Protein AF-A0A924U0D2-F1 (afdb_monomer)

Mean predicted aligned error: 8.17 Å

Structure (mmCIF, N/CA/C/O backbone):
data_AF-A0A924U0D2-F1
#
_entry.id   AF-A0A924U0D2-F1
#
loop_
_atom_site.group_PDB
_atom_site.id
_atom_site.type_symbol
_atom_site.label_atom_id
_atom_site.label_alt_id
_atom_site.label_comp_id
_atom_site.label_asym_id
_atom_site.label_entity_id
_atom_site.label_seq_id
_atom_site.pdbx_PDB_ins_code
_atom_site.Cartn_x
_atom_site.Cartn_y
_atom_site.Cartn_z
_atom_site.occupancy
_atom_site.B_iso_or_equiv
_atom_site.auth_seq_id
_atom_site.auth_comp_id
_atom_site.auth_asym_id
_atom_site.auth_atom_id
_atom_site.pdbx_PDB_model_num
ATOM 1 N N . ASP A 1 1 ? 12.250 5.382 -26.911 1.00 54.69 1 ASP A N 1
ATOM 2 C CA . ASP A 1 1 ? 11.594 4.077 -26.710 1.00 54.69 1 ASP A CA 1
ATOM 3 C C . ASP A 1 1 ? 10.092 4.301 -26.567 1.00 54.69 1 ASP A C 1
ATOM 5 O O . ASP A 1 1 ? 9.682 5.072 -25.711 1.00 54.69 1 ASP A O 1
ATOM 9 N N . VAL A 1 2 ? 9.296 3.707 -27.457 1.00 56.19 2 VAL A N 1
ATOM 10 C CA . VAL A 1 2 ? 7.827 3.854 -27.516 1.00 56.19 2 VAL A CA 1
ATOM 11 C C . VAL A 1 2 ? 7.120 2.690 -26.803 1.00 56.19 2 VAL A C 1
ATOM 13 O O . VAL A 1 2 ? 5.975 2.821 -26.365 1.00 56.19 2 VAL A O 1
ATOM 16 N N . PHE A 1 3 ? 7.804 1.555 -26.620 1.00 57.44 3 PHE A N 1
ATOM 17 C CA . PHE A 1 3 ? 7.198 0.339 -26.078 1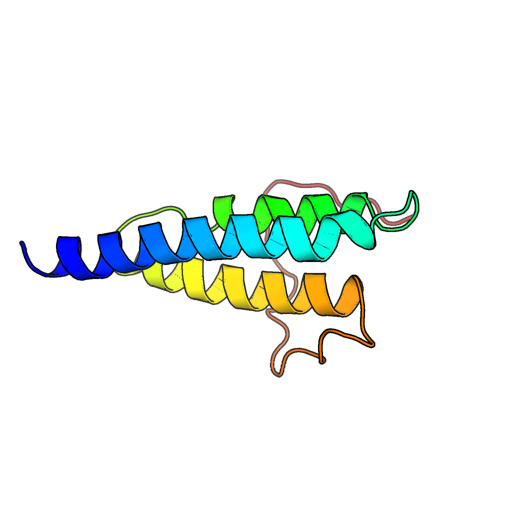.00 57.44 3 PHE A CA 1
ATOM 18 C C . PHE A 1 3 ? 7.172 0.331 -24.545 1.00 57.44 3 PHE A C 1
ATOM 20 O O . PHE A 1 3 ? 6.156 -0.072 -23.967 1.00 57.44 3 PHE A O 1
ATOM 27 N N . GLY A 1 4 ? 8.208 0.866 -23.885 1.00 61.34 4 GLY A N 1
ATOM 28 C CA . GLY A 1 4 ? 8.237 1.036 -22.426 1.00 61.34 4 GLY A CA 1
ATOM 29 C C . GLY A 1 4 ? 7.061 1.863 -21.894 1.00 61.34 4 GLY A C 1
ATOM 30 O O . GLY A 1 4 ? 6.427 1.483 -20.909 1.00 61.34 4 GLY A O 1
ATOM 31 N N . HIS A 1 5 ? 6.659 2.905 -22.631 1.00 70.19 5 HIS A N 1
ATOM 32 C CA . HIS A 1 5 ? 5.516 3.746 -22.270 1.00 70.19 5 HIS A CA 1
ATOM 33 C C . HIS A 1 5 ? 4.199 2.951 -22.223 1.00 70.19 5 HIS A C 1
ATOM 35 O O . HIS A 1 5 ? 3.356 3.197 -21.369 1.00 70.19 5 HIS A O 1
ATOM 41 N N . THR A 1 6 ? 3.998 1.956 -23.091 1.00 80.94 6 THR A N 1
ATOM 42 C CA . THR A 1 6 ? 2.729 1.205 -23.117 1.00 80.94 6 THR A CA 1
ATOM 43 C C . THR A 1 6 ? 2.616 0.228 -21.945 1.00 80.94 6 THR A C 1
ATOM 45 O O . THR A 1 6 ? 1.549 0.111 -21.339 1.00 80.94 6 THR A O 1
ATOM 48 N N . ALA A 1 7 ? 3.702 -0.467 -21.599 1.00 85.69 7 ALA A N 1
ATOM 49 C CA . ALA A 1 7 ? 3.719 -1.372 -20.452 1.00 85.69 7 ALA A CA 1
ATOM 50 C C . ALA A 1 7 ? 3.600 -0.607 -19.125 1.00 85.69 7 ALA A C 1
ATOM 52 O O . ALA A 1 7 ? 2.775 -0.971 -18.285 1.00 85.69 7 ALA A O 1
ATOM 53 N N . GLU A 1 8 ? 4.349 0.487 -18.976 1.00 84.69 8 GLU A N 1
ATOM 54 C CA . GLU A 1 8 ? 4.323 1.333 -17.781 1.00 84.69 8 GLU A CA 1
ATOM 55 C C . GLU A 1 8 ? 2.941 1.971 -17.582 1.00 84.69 8 GLU A C 1
ATOM 57 O O . GLU A 1 8 ? 2.367 1.856 -16.503 1.00 84.69 8 GLU A O 1
ATOM 62 N N . ARG A 1 9 ? 2.310 2.500 -18.640 1.00 87.81 9 ARG A N 1
ATOM 63 C CA . ARG A 1 9 ? 0.943 3.048 -18.553 1.00 87.81 9 ARG A CA 1
ATOM 64 C C . ARG A 1 9 ? -0.114 2.005 -18.202 1.00 87.81 9 ARG A C 1
ATOM 66 O O . ARG A 1 9 ? -1.053 2.320 -17.475 1.00 87.81 9 ARG A O 1
ATOM 73 N N . ARG A 1 10 ? -0.008 0.774 -18.719 1.00 89.88 10 ARG A N 1
ATOM 74 C CA . ARG A 1 10 ? -0.922 -0.315 -18.324 1.00 89.88 10 ARG A CA 1
ATOM 75 C C . ARG A 1 10 ? -0.768 -0.646 -16.844 1.00 89.88 10 ARG A C 1
ATOM 77 O O . ARG A 1 10 ? -1.776 -0.785 -16.160 1.00 89.88 10 ARG A O 1
ATOM 84 N N . MET A 1 11 ? 0.473 -0.728 -16.365 1.00 90.38 11 MET A N 1
ATOM 85 C CA . MET A 1 11 ? 0.762 -0.929 -14.948 1.00 90.38 11 MET A CA 1
ATOM 86 C C . MET A 1 11 ? 0.174 0.203 -14.103 1.00 90.38 11 MET A C 1
ATOM 88 O O . MET A 1 11 ? -0.516 -0.081 -13.135 1.00 90.38 11 MET A O 1
ATOM 92 N N . GLU A 1 12 ? 0.374 1.467 -14.478 1.00 89.50 12 GLU A N 1
ATOM 93 C CA . GLU A 1 12 ? -0.159 2.608 -13.724 1.00 89.50 12 GLU A CA 1
ATOM 94 C C . GLU A 1 12 ? -1.684 2.586 -13.608 1.00 89.50 12 GLU A C 1
ATOM 96 O O . GLU A 1 12 ? -2.207 2.752 -12.510 1.00 89.50 12 GLU A O 1
ATOM 101 N N . ARG A 1 13 ? -2.404 2.297 -14.699 1.00 91.12 13 ARG A N 1
ATOM 102 C CA . ARG A 1 13 ? -3.871 2.165 -14.640 1.00 91.12 13 ARG A CA 1
ATOM 103 C C . ARG A 1 13 ? -4.310 1.006 -13.749 1.00 91.12 13 ARG A C 1
ATOM 105 O O . ARG A 1 13 ? -5.271 1.143 -13.000 1.00 91.12 13 ARG A O 1
ATOM 112 N N . ALA A 1 14 ? -3.604 -0.124 -13.817 1.00 91.44 14 ALA A N 1
ATOM 113 C CA . ALA A 1 14 ? -3.888 -1.263 -12.951 1.00 91.44 14 ALA A CA 1
ATOM 114 C C . ALA A 1 14 ? -3.650 -0.922 -11.470 1.00 91.44 14 ALA A C 1
ATOM 116 O O . ALA A 1 14 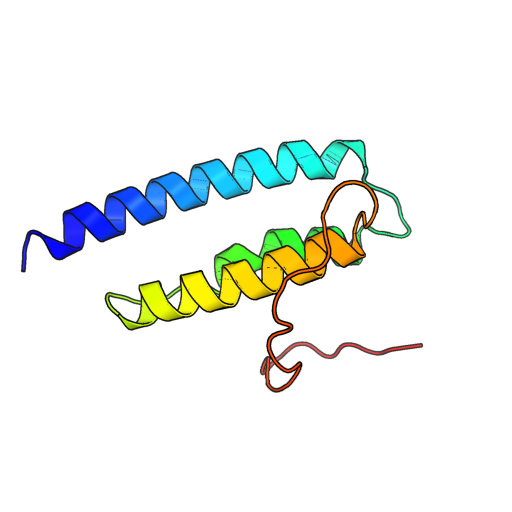? -4.437 -1.335 -10.625 1.00 91.44 14 ALA A O 1
ATOM 117 N N . LEU A 1 15 ? -2.609 -0.142 -11.159 1.00 91.19 15 LEU A N 1
ATOM 118 C CA . LEU A 1 15 ? -2.321 0.315 -9.797 1.00 91.19 15 LEU A CA 1
ATOM 119 C C . LEU A 1 15 ? -3.424 1.229 -9.247 1.00 91.19 15 LEU A C 1
ATOM 121 O O . LEU A 1 15 ? -3.769 1.104 -8.077 1.00 91.19 15 LEU A O 1
ATOM 125 N N . THR A 1 16 ? -4.012 2.099 -10.075 1.00 91.50 16 THR A N 1
ATOM 126 C CA . THR A 1 16 ? -5.165 2.919 -9.667 1.00 91.50 16 THR A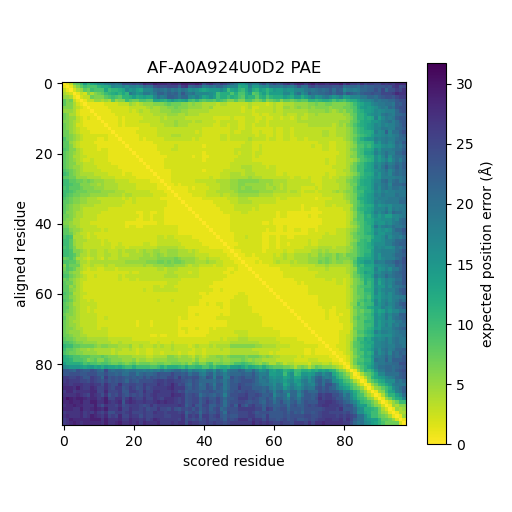 CA 1
ATOM 127 C C . THR A 1 16 ? -6.361 2.051 -9.278 1.00 91.50 16 THR A C 1
ATOM 129 O O . THR A 1 16 ? -6.867 2.188 -8.169 1.00 91.50 16 THR A O 1
ATOM 132 N N . GLY A 1 17 ? -6.765 1.106 -10.134 1.00 94.50 17 GLY A N 1
ATOM 133 C CA . GLY A 1 17 ? -7.896 0.224 -9.822 1.00 94.50 17 GLY A CA 1
ATOM 134 C C . GLY A 1 17 ? -7.637 -0.680 -8.610 1.00 94.50 17 GLY A C 1
ATOM 135 O O . GLY A 1 17 ? -8.537 -0.926 -7.815 1.00 94.50 17 GLY A O 1
ATOM 136 N N . GLN A 1 18 ? -6.393 -1.135 -8.422 1.00 93.69 18 GLN A N 1
ATOM 137 C CA . GLN A 1 18 ? -5.992 -1.892 -7.229 1.00 93.69 18 GLN A CA 1
ATOM 138 C C . GLN A 1 18 ? -6.113 -1.059 -5.950 1.00 93.69 18 GLN A C 1
ATOM 140 O O . GLN A 1 18 ? -6.532 -1.587 -4.925 1.00 93.69 18 GLN A O 1
ATOM 145 N N . TYR A 1 19 ? -5.769 0.230 -6.006 1.00 94.25 19 TYR A N 1
ATOM 146 C CA . TYR A 1 19 ? -5.909 1.133 -4.867 1.00 94.25 19 TYR A CA 1
ATOM 147 C C . TYR A 1 19 ? -7.374 1.349 -4.480 1.00 94.25 19 TYR A C 1
ATOM 149 O O . TYR A 1 19 ? -7.710 1.238 -3.305 1.00 94.25 19 TYR A O 1
ATOM 157 N N . GLU A 1 20 ? -8.245 1.614 -5.452 1.00 95.75 20 GLU A N 1
ATOM 158 C CA . GLU A 1 20 ? -9.681 1.799 -5.203 1.00 95.75 20 GLU A CA 1
ATOM 159 C C . GLU A 1 20 ? -10.298 0.536 -4.592 1.00 95.75 20 GLU A C 1
ATOM 161 O O . GLU A 1 20 ? -10.873 0.597 -3.507 1.00 95.75 20 GLU A O 1
ATOM 166 N N . ALA A 1 21 ? -10.049 -0.627 -5.203 1.00 95.62 21 ALA A N 1
ATOM 167 C CA . ALA A 1 21 ? -10.503 -1.909 -4.669 1.00 95.62 21 ALA A CA 1
ATOM 168 C C . ALA A 1 21 ? -9.966 -2.167 -3.252 1.00 95.62 21 ALA A C 1
ATOM 170 O O . ALA A 1 21 ? -10.685 -2.660 -2.385 1.00 95.62 21 ALA A O 1
ATOM 171 N N . ARG A 1 22 ? -8.710 -1.795 -2.978 1.00 95.62 22 ARG A N 1
ATOM 172 C CA . ARG A 1 22 ? -8.130 -1.920 -1.639 1.00 95.62 22 ARG A CA 1
ATOM 173 C C . ARG A 1 22 ? -8.874 -1.062 -0.619 1.00 95.62 22 ARG A C 1
ATOM 175 O O . ARG A 1 22 ? -9.103 -1.532 0.492 1.00 95.62 22 ARG A O 1
ATOM 182 N N . LEU A 1 23 ? -9.237 0.173 -0.958 1.00 95.38 23 LEU A N 1
ATOM 183 C CA . LEU A 1 23 ? -10.014 1.022 -0.056 1.00 95.38 23 LEU A CA 1
ATOM 184 C C . LEU A 1 23 ? -11.394 0.422 0.219 1.00 95.38 23 LEU A C 1
ATOM 186 O O . LEU A 1 23 ? -11.771 0.317 1.385 1.00 9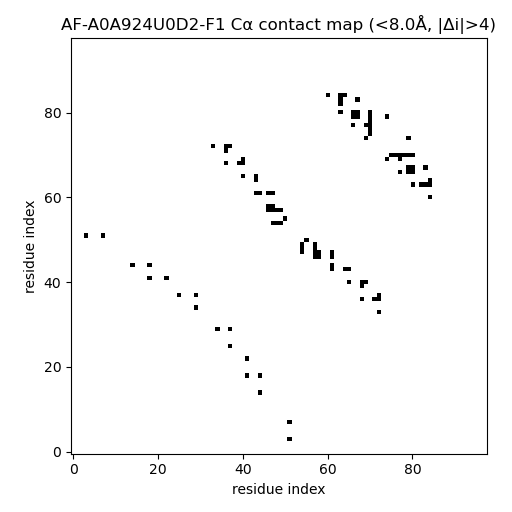5.38 23 LEU A O 1
ATOM 190 N N . ASP A 1 24 ? -12.091 -0.045 -0.815 1.00 96.62 24 ASP A N 1
ATOM 191 C CA . ASP A 1 24 ? -13.401 -0.692 -0.676 1.00 96.62 24 ASP A CA 1
ATOM 192 C C . ASP A 1 24 ? -13.341 -1.937 0.223 1.00 96.62 24 ASP A C 1
ATOM 194 O O . ASP A 1 24 ? -14.268 -2.216 0.982 1.00 96.62 24 ASP A O 1
ATOM 198 N N . GLU A 1 25 ? -12.225 -2.669 0.201 1.00 93.44 25 GLU A N 1
ATOM 199 C CA . GLU A 1 25 ? -12.003 -3.819 1.077 1.00 93.44 25 GLU A CA 1
ATOM 200 C C . GLU A 1 25 ? -11.719 -3.448 2.539 1.00 93.44 25 GLU A C 1
ATOM 202 O O . GLU A 1 25 ? -12.059 -4.231 3.433 1.00 93.44 25 GLU A O 1
ATOM 207 N N . LEU A 1 26 ? -11.059 -2.312 2.784 1.00 94.12 26 LEU A N 1
ATOM 208 C CA . LEU A 1 26 ? -10.643 -1.875 4.121 1.00 94.12 26 LEU A CA 1
ATOM 209 C C . LEU A 1 26 ? -11.739 -1.102 4.852 1.00 94.12 26 LEU A C 1
ATOM 211 O O . LEU A 1 26 ? -11.898 -1.291 6.058 1.00 94.12 26 LEU A O 1
ATOM 215 N N . LEU A 1 27 ? -12.486 -0.249 4.141 1.00 95.12 27 LEU A N 1
ATOM 216 C CA . LEU A 1 27 ? -13.499 0.645 4.713 1.00 95.12 27 LEU A CA 1
ATOM 217 C C . LEU A 1 27 ? -14.499 -0.076 5.643 1.00 95.12 27 LEU A C 1
ATOM 219 O O . LEU A 1 27 ? -14.715 0.425 6.748 1.00 95.12 27 LEU A O 1
ATOM 223 N N . PRO A 1 28 ? -15.055 -1.258 5.297 1.00 95.81 28 PRO A N 1
ATOM 224 C CA . PRO A 1 28 ? -16.004 -1.966 6.162 1.00 95.81 28 PRO A CA 1
ATOM 225 C C . PRO A 1 28 ? -15.392 -2.512 7.459 1.00 95.81 28 PRO A C 1
ATOM 227 O O . PRO A 1 28 ? -16.114 -2.767 8.418 1.00 95.81 28 PRO A O 1
ATOM 230 N N . ALA A 1 29 ? -14.072 -2.714 7.490 1.00 93.12 29 ALA A N 1
ATOM 231 C CA . ALA A 1 29 ? -13.337 -3.268 8.626 1.00 93.12 29 ALA A CA 1
ATOM 232 C C . ALA A 1 29 ? -12.640 -2.184 9.471 1.00 93.12 29 ALA A C 1
ATOM 234 O O . ALA A 1 29 ? -11.868 -2.503 10.382 1.00 93.12 29 ALA A O 1
ATOM 235 N N . LEU A 1 30 ? -12.870 -0.900 9.175 1.00 95.25 30 LEU A N 1
ATOM 236 C CA . LEU A 1 30 ? -12.256 0.196 9.914 1.00 95.25 30 LEU A CA 1
ATOM 237 C C . LEU A 1 30 ? -12.788 0.298 11.341 1.00 95.25 30 LEU A C 1
ATOM 239 O O . LEU A 1 30 ? -13.980 0.207 11.621 1.00 95.25 30 LEU A O 1
ATOM 243 N N . SER A 1 31 ? -11.865 0.566 12.252 1.00 94.44 31 SER A N 1
ATOM 244 C CA . SER A 1 31 ? -12.119 0.836 13.657 1.00 94.44 31 SER A CA 1
ATOM 245 C C . SER A 1 31 ? -11.108 1.857 14.174 1.00 94.44 31 SER A C 1
ATOM 247 O O . SER A 1 31 ? -10.049 2.076 13.581 1.00 94.44 31 SER A O 1
ATOM 249 N N . ALA A 1 32 ? -11.385 2.451 15.334 1.00 95.31 32 ALA A N 1
ATOM 250 C CA . ALA A 1 32 ? -10.435 3.353 15.986 1.00 95.31 32 ALA A CA 1
ATOM 251 C C . ALA A 1 32 ? -9.074 2.681 16.273 1.00 95.31 32 ALA A C 1
ATOM 253 O O . ALA A 1 32 ? -8.044 3.353 16.278 1.00 95.31 32 ALA A O 1
ATOM 254 N N . ALA A 1 33 ? -9.058 1.357 16.467 1.00 94.19 33 ALA A N 1
ATOM 255 C CA . ALA A 1 33 ? -7.847 0.598 16.764 1.00 94.19 33 ALA A CA 1
ATOM 256 C C . ALA A 1 33 ? -6.940 0.391 15.537 1.00 94.19 33 ALA A C 1
ATOM 258 O O . ALA A 1 33 ? -5.721 0.333 15.688 1.00 94.19 33 ALA A O 1
ATOM 259 N N . ASN A 1 34 ? -7.505 0.301 14.327 1.00 94.62 34 ASN A N 1
ATOM 260 C CA . ASN A 1 34 ? -6.759 -0.033 13.105 1.00 94.62 34 ASN A CA 1
ATOM 261 C C . ASN A 1 34 ? -6.657 1.121 12.092 1.00 94.62 34 ASN A C 1
ATOM 263 O O . ASN A 1 34 ? -5.987 0.972 11.070 1.00 94.62 34 ASN A O 1
ATOM 267 N N . ILE A 1 35 ? -7.242 2.289 12.384 1.00 95.69 35 ILE A N 1
ATOM 268 C CA . ILE A 1 35 ? -7.263 3.436 11.463 1.00 95.69 35 ILE A CA 1
ATOM 269 C C . ILE A 1 35 ? -5.859 3.893 11.043 1.00 95.69 35 ILE A C 1
ATOM 271 O O . ILE A 1 35 ? -5.632 4.195 9.875 1.00 95.69 35 ILE A O 1
ATOM 275 N N . LYS A 1 36 ? -4.883 3.878 11.963 1.00 95.19 36 LYS A N 1
ATOM 276 C CA . LYS A 1 36 ? -3.484 4.220 11.649 1.00 95.19 36 LYS A CA 1
ATOM 277 C C . LYS A 1 36 ? -2.894 3.270 10.609 1.00 95.19 36 LYS A C 1
ATOM 279 O O . LYS A 1 36 ? -2.230 3.707 9.678 1.00 95.19 36 LYS A O 1
ATOM 284 N N . LEU A 1 37 ? -3.184 1.980 10.746 1.00 95.19 37 LEU A N 1
ATOM 285 C CA . LEU A 1 37 ? -2.684 0.961 9.837 1.00 95.19 37 LEU A CA 1
ATOM 286 C C . LEU A 1 37 ? -3.375 1.028 8.470 1.00 95.19 37 LEU A C 1
ATOM 288 O O . LEU A 1 37 ? -2.717 0.870 7.447 1.00 95.19 37 LEU A O 1
ATOM 292 N N . ALA A 1 38 ? -4.674 1.334 8.436 1.00 96.00 38 ALA A N 1
ATOM 293 C CA . ALA A 1 38 ? -5.384 1.590 7.186 1.00 96.00 38 ALA A CA 1
ATOM 294 C C . ALA A 1 38 ? -4.818 2.802 6.430 1.00 96.00 38 ALA A C 1
ATOM 296 O O . ALA A 1 38 ? -4.651 2.740 5.214 1.00 96.00 38 ALA A O 1
ATOM 297 N N . ILE A 1 39 ? -4.466 3.878 7.146 1.00 96.31 39 ILE A N 1
ATOM 298 C CA . ILE A 1 39 ? -3.784 5.043 6.564 1.00 96.31 39 ILE A CA 1
ATOM 299 C C . ILE A 1 39 ? -2.424 4.636 5.984 1.00 96.31 39 ILE A C 1
ATOM 301 O O . ILE A 1 39 ? -2.099 5.024 4.863 1.00 96.31 39 ILE A O 1
ATOM 305 N N . ASP A 1 40 ? -1.641 3.829 6.705 1.00 96.62 40 ASP A N 1
ATOM 306 C CA . ASP A 1 40 ? -0.355 3.338 6.203 1.00 96.62 40 ASP A CA 1
ATOM 307 C C . ASP A 1 40 ? -0.522 2.525 4.912 1.00 96.62 40 ASP A C 1
ATOM 309 O O . ASP A 1 40 ? 0.239 2.737 3.967 1.00 96.62 40 ASP A O 1
ATOM 313 N N . ILE A 1 41 ? -1.536 1.651 4.833 1.00 96.88 41 ILE A N 1
ATOM 314 C CA . ILE A 1 41 ? -1.859 0.887 3.616 1.00 96.88 41 ILE A CA 1
ATOM 315 C C . ILE A 1 41 ? -2.240 1.834 2.470 1.00 96.88 41 ILE A C 1
ATOM 317 O O . ILE A 1 41 ? -1.686 1.730 1.376 1.00 96.88 41 ILE A O 1
ATOM 321 N N . ALA A 1 42 ? -3.124 2.802 2.725 1.00 95.88 42 ALA A N 1
ATOM 322 C CA . ALA A 1 42 ? -3.563 3.772 1.723 1.00 95.88 42 ALA A CA 1
ATOM 323 C C . ALA A 1 42 ? -2.418 4.667 1.206 1.00 95.88 42 ALA A C 1
ATOM 325 O O . ALA A 1 42 ? -2.467 5.158 0.078 1.00 95.88 42 ALA A O 1
ATOM 326 N N . ASN A 1 43 ? -1.355 4.856 1.992 1.00 96.06 43 ASN A N 1
ATOM 327 C CA . ASN A 1 43 ? -0.180 5.626 1.588 1.00 96.06 43 ASN A CA 1
ATOM 328 C C . ASN A 1 43 ? 0.824 4.829 0.736 1.00 96.06 43 ASN A C 1
ATOM 330 O O . ASN A 1 43 ? 1.662 5.441 0.068 1.00 96.06 43 ASN A O 1
ATOM 334 N N . VAL A 1 44 ? 0.751 3.492 0.699 1.00 95.50 44 VAL A N 1
ATOM 335 C CA . VAL A 1 44 ? 1.714 2.651 -0.038 1.00 95.50 44 VAL A CA 1
ATOM 336 C C . VAL A 1 44 ? 1.873 3.043 -1.517 1.00 95.50 44 VAL A C 1
ATOM 338 O O . VAL A 1 44 ? 3.022 3.156 -1.962 1.00 95.50 44 VAL A O 1
ATOM 341 N N . PRO A 1 45 ? 0.807 3.326 -2.296 1.00 93.00 45 PRO A N 1
ATOM 342 C CA . PRO A 1 45 ? 0.945 3.715 -3.703 1.00 93.00 45 PRO A CA 1
ATOM 343 C C . PRO A 1 45 ? 1.823 4.951 -3.924 1.00 93.00 45 PRO A C 1
ATOM 345 O O . PRO A 1 45 ? 2.461 5.082 -4.969 1.00 93.00 45 PRO A O 1
ATOM 348 N N . GLN A 1 46 ? 1.934 5.842 -2.933 1.00 91.94 46 GLN A N 1
ATOM 349 C CA . GLN A 1 46 ? 2.789 7.029 -3.025 1.00 91.94 46 GLN A CA 1
ATOM 350 C C . GLN A 1 46 ? 4.283 6.680 -3.095 1.00 91.94 46 GLN A C 1
ATOM 352 O O . GLN A 1 46 ? 5.075 7.483 -3.587 1.00 91.94 46 GLN A O 1
ATOM 357 N N . THR A 1 47 ? 4.671 5.484 -2.644 1.00 92.81 47 THR A N 1
ATOM 358 C CA . THR A 1 47 ? 6.054 4.988 -2.719 1.00 92.81 47 THR A CA 1
ATOM 359 C C . THR A 1 47 ? 6.404 4.430 -4.101 1.00 92.81 47 THR A C 1
ATOM 361 O O . THR A 1 47 ? 7.575 4.374 -4.464 1.00 92.81 47 THR A O 1
ATOM 364 N N . MET A 1 48 ? 5.403 4.116 -4.933 1.00 92.50 48 MET A N 1
ATOM 365 C CA . MET A 1 48 ? 5.561 3.569 -6.287 1.00 92.50 48 MET A CA 1
ATOM 366 C C . MET A 1 48 ? 5.908 4.647 -7.333 1.00 92.50 48 MET A C 1
ATOM 368 O O . MET A 1 48 ? 5.476 4.566 -8.479 1.00 92.50 48 MET A O 1
ATOM 372 N N . ARG A 1 49 ? 6.624 5.712 -6.963 1.00 88.50 49 ARG A N 1
ATOM 373 C CA . ARG A 1 49 ? 7.010 6.817 -7.868 1.00 88.50 49 ARG A CA 1
ATOM 374 C C . ARG A 1 49 ? 8.325 6.511 -8.601 1.00 88.50 49 ARG A C 1
ATOM 376 O O . ARG A 1 49 ? 9.024 5.566 -8.251 1.00 88.50 49 ARG A O 1
ATOM 383 N N . GLY A 1 50 ? 8.669 7.310 -9.611 1.00 89.56 50 GLY A N 1
ATOM 384 C CA . GLY A 1 50 ? 9.867 7.135 -10.448 1.00 89.56 50 GLY A CA 1
ATOM 385 C C . GLY A 1 50 ? 9.519 6.751 -11.886 1.00 89.56 50 GLY A C 1
ATOM 386 O O . GLY A 1 50 ? 8.353 6.810 -12.261 1.00 89.56 50 GLY A O 1
ATOM 387 N N . TYR A 1 51 ? 10.528 6.357 -12.666 1.00 85.94 51 TYR A N 1
ATOM 388 C CA . TYR A 1 51 ? 10.386 6.010 -14.086 1.00 85.94 51 TYR A CA 1
ATOM 389 C C . TYR A 1 51 ? 11.137 4.717 -14.416 1.00 85.94 51 TYR A C 1
ATOM 391 O O . TYR A 1 51 ? 12.141 4.394 -13.768 1.00 85.94 51 TYR A O 1
ATOM 3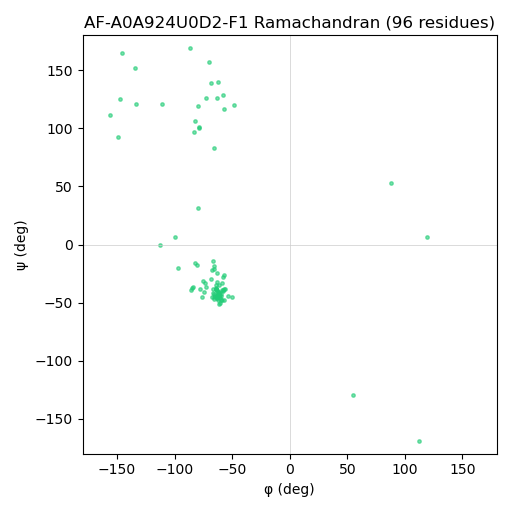99 N N . GLY A 1 52 ? 10.674 3.986 -15.433 1.00 88.00 52 GLY A N 1
ATOM 400 C CA . GLY A 1 52 ? 11.375 2.822 -15.978 1.00 88.00 52 GLY A CA 1
ATOM 401 C C . GLY A 1 52 ? 11.707 1.763 -14.918 1.00 88.00 52 GLY A C 1
ATOM 402 O O . GLY A 1 52 ? 10.852 1.347 -14.139 1.00 88.00 52 GLY A O 1
ATOM 403 N N . HIS A 1 53 ? 12.965 1.321 -14.853 1.00 87.50 53 HIS A N 1
ATOM 404 C CA . HIS A 1 53 ? 13.384 0.268 -13.917 1.00 87.50 53 HIS A CA 1
ATOM 405 C C . HIS A 1 53 ? 13.231 0.667 -12.437 1.00 87.50 53 HIS A C 1
ATOM 407 O O . HIS A 1 53 ? 12.906 -0.182 -11.608 1.00 87.50 53 HIS A O 1
ATOM 413 N N . VAL A 1 54 ? 13.398 1.953 -12.103 1.00 91.50 54 VAL A N 1
ATOM 414 C CA . VAL A 1 54 ? 13.209 2.459 -10.732 1.00 91.50 54 VAL A CA 1
ATOM 415 C C . VAL A 1 54 ? 11.744 2.340 -10.319 1.00 91.50 54 VAL A C 1
ATOM 417 O O . VAL A 1 54 ? 11.452 1.886 -9.216 1.00 91.50 54 VAL A O 1
ATOM 420 N N . LYS A 1 55 ? 10.813 2.678 -11.222 1.00 89.94 55 LYS A N 1
ATOM 421 C CA . LYS A 1 55 ? 9.371 2.495 -11.002 1.00 89.94 55 LYS A CA 1
ATOM 422 C C . LYS A 1 55 ? 9.053 1.029 -10.707 1.00 89.94 55 LYS A C 1
ATOM 424 O O . LYS A 1 55 ? 8.361 0.741 -9.736 1.00 89.94 55 LYS A O 1
ATOM 429 N N . ILE A 1 56 ? 9.583 0.110 -11.515 1.00 90.69 56 ILE A N 1
ATOM 430 C CA . ILE A 1 56 ? 9.358 -1.335 -11.360 1.00 90.69 56 ILE A CA 1
ATOM 431 C C . ILE A 1 56 ? 9.878 -1.826 -10.001 1.00 90.69 56 ILE A C 1
ATOM 433 O O . ILE A 1 56 ? 9.159 -2.527 -9.288 1.00 90.69 56 ILE A O 1
ATOM 437 N N . ALA A 1 57 ? 11.089 -1.418 -9.610 1.00 91.44 57 ALA A N 1
ATOM 438 C CA . ALA A 1 57 ? 11.662 -1.765 -8.311 1.00 91.44 57 ALA A CA 1
ATOM 439 C C . ALA A 1 57 ? 10.817 -1.220 -7.147 1.00 91.44 57 ALA A C 1
ATOM 441 O O . ALA A 1 57 ? 10.498 -1.955 -6.212 1.00 91.44 57 ALA A O 1
ATOM 442 N N . ASN A 1 58 ? 10.379 0.038 -7.234 1.00 92.81 58 ASN A N 1
ATOM 443 C CA . ASN A 1 58 ? 9.531 0.655 -6.218 1.00 92.81 58 ASN A CA 1
ATOM 444 C C . ASN A 1 58 ? 8.161 -0.024 -6.112 1.00 92.81 58 ASN A C 1
ATOM 446 O O . ASN A 1 58 ? 7.672 -0.217 -5.005 1.00 92.81 58 ASN A O 1
ATOM 450 N N . VAL A 1 59 ? 7.558 -0.446 -7.228 1.00 93.44 59 VAL A N 1
ATOM 451 C CA . VAL A 1 59 ? 6.312 -1.233 -7.218 1.00 93.44 59 VAL A CA 1
ATOM 452 C C . VAL A 1 59 ? 6.509 -2.570 -6.503 1.00 93.44 59 VAL A C 1
ATOM 454 O O . VAL A 1 59 ? 5.661 -2.958 -5.699 1.00 93.44 59 VAL A O 1
ATOM 457 N N . ALA A 1 60 ? 7.621 -3.268 -6.744 1.00 92.19 60 ALA A N 1
A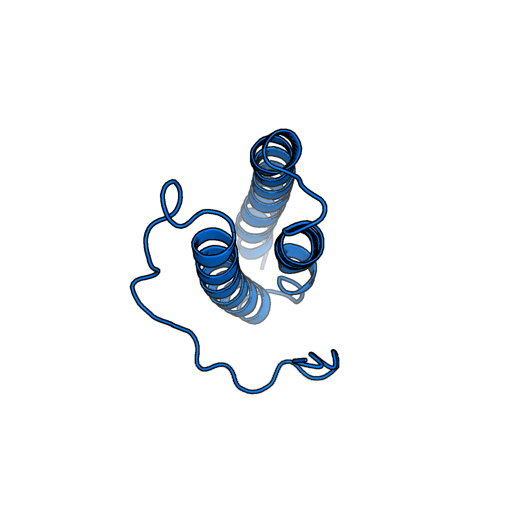TOM 458 C CA . ALA A 1 60 ? 7.912 -4.531 -6.066 1.00 92.19 60 ALA A CA 1
ATOM 459 C C . ALA A 1 60 ? 8.077 -4.345 -4.546 1.00 92.19 60 ALA A C 1
ATOM 461 O O . ALA A 1 60 ? 7.463 -5.075 -3.765 1.00 92.19 60 ALA A O 1
ATOM 462 N N . LEU A 1 61 ? 8.841 -3.331 -4.123 1.00 92.75 61 LEU A N 1
ATOM 463 C CA . LEU A 1 61 ? 9.024 -2.991 -2.707 1.00 92.75 61 LEU A CA 1
ATOM 464 C C . LEU A 1 61 ? 7.706 -2.577 -2.042 1.00 92.75 61 LEU A C 1
ATOM 466 O O . LEU A 1 61 ? 7.391 -3.036 -0.943 1.00 92.75 61 LEU A O 1
ATOM 470 N N . ALA A 1 62 ? 6.914 -1.751 -2.723 1.00 94.44 62 ALA A N 1
ATOM 471 C CA . ALA A 1 62 ? 5.620 -1.295 -2.242 1.00 94.44 62 ALA A CA 1
ATOM 472 C C . ALA A 1 62 ? 4.650 -2.465 -2.036 1.00 94.44 62 ALA A C 1
ATOM 474 O O . ALA A 1 62 ? 4.016 -2.540 -0.991 1.00 94.44 62 ALA A O 1
ATOM 475 N N . ARG A 1 63 ? 4.592 -3.427 -2.967 1.00 93.31 63 ARG A N 1
ATOM 476 C CA . ARG A 1 63 ? 3.760 -4.635 -2.822 1.00 93.31 63 ARG A CA 1
ATOM 477 C C . ARG A 1 63 ? 4.176 -5.502 -1.638 1.00 93.31 63 ARG A C 1
ATOM 479 O O . ARG A 1 63 ? 3.317 -5.993 -0.912 1.00 93.31 63 ARG A O 1
ATOM 486 N N . ALA A 1 64 ? 5.480 -5.673 -1.418 1.00 92.75 64 ALA A N 1
ATOM 487 C CA . ALA A 1 64 ? 5.974 -6.400 -0.250 1.00 92.75 64 ALA A CA 1
ATOM 488 C C . ALA A 1 64 ? 5.561 -5.703 1.056 1.00 92.75 64 ALA A C 1
ATOM 490 O O . ALA A 1 64 ? 5.106 -6.354 1.997 1.00 92.75 64 ALA A O 1
ATOM 491 N N . ARG A 1 65 ? 5.660 -4.368 1.092 1.00 93.75 65 ARG A N 1
ATOM 492 C CA . ARG A 1 65 ? 5.229 -3.572 2.242 1.00 93.75 65 ARG A CA 1
ATOM 493 C C . ARG A 1 65 ? 3.715 -3.613 2.450 1.00 93.75 65 ARG A C 1
ATOM 495 O O . ARG A 1 65 ? 3.273 -3.742 3.586 1.00 93.75 65 ARG A O 1
ATOM 502 N N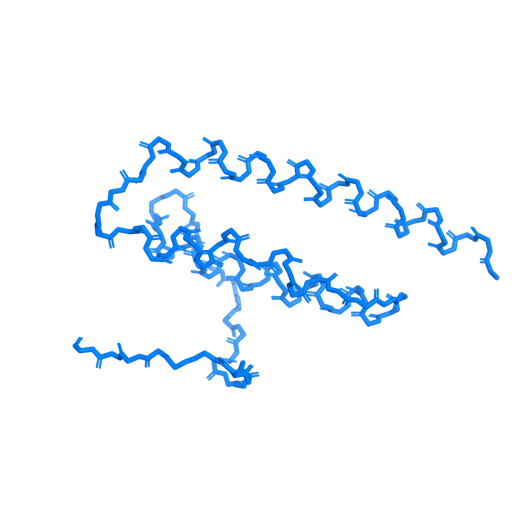 . GLU A 1 66 ? 2.929 -3.531 1.381 1.00 95.44 66 GLU A N 1
ATOM 503 C CA . GLU A 1 66 ? 1.468 -3.630 1.438 1.00 95.44 66 GLU A CA 1
ATOM 504 C C . GLU A 1 66 ? 1.038 -4.964 2.050 1.00 95.44 66 GLU A C 1
ATOM 506 O O . GLU A 1 66 ? 0.251 -4.975 2.991 1.00 95.44 66 GLU A O 1
ATOM 511 N N . ALA A 1 67 ? 1.612 -6.081 1.590 1.00 94.94 67 ALA A N 1
ATOM 512 C CA . ALA A 1 67 ? 1.310 -7.407 2.123 1.00 94.94 67 ALA A CA 1
ATOM 513 C C . ALA A 1 67 ? 1.602 -7.514 3.630 1.00 94.94 67 ALA A C 1
ATOM 515 O O . ALA A 1 67 ? 0.829 -8.112 4.377 1.00 94.94 67 ALA A O 1
ATOM 516 N N . GLU A 1 68 ? 2.694 -6.905 4.098 1.00 95.25 68 GLU A N 1
ATOM 517 C CA . GLU A 1 68 ? 3.027 -6.863 5.523 1.00 95.25 68 GLU A CA 1
ATOM 518 C C . GLU A 1 68 ? 2.002 -6.055 6.331 1.00 95.25 68 GLU A C 1
ATOM 520 O O . GLU A 1 68 ? 1.565 -6.494 7.396 1.00 95.25 68 GLU A O 1
ATOM 525 N N . LEU A 1 69 ? 1.610 -4.880 5.833 1.00 96.00 69 LEU A N 1
ATOM 526 C CA . LEU A 1 69 ? 0.624 -4.029 6.496 1.00 96.00 69 LEU A CA 1
ATOM 527 C C . LEU A 1 69 ? -0.763 -4.685 6.511 1.00 96.00 69 LEU A C 1
ATOM 529 O O . LEU A 1 69 ? -1.442 -4.632 7.532 1.00 96.00 69 LEU A O 1
ATOM 533 N N . LEU A 1 70 ? -1.148 -5.364 5.429 1.00 96.25 70 LEU A N 1
ATOM 534 C CA . LEU A 1 70 ? -2.405 -6.106 5.328 1.00 96.25 70 LEU A CA 1
ATOM 535 C C . LEU A 1 70 ? -2.455 -7.290 6.292 1.00 96.25 70 LEU A C 1
ATOM 537 O O . LEU A 1 70 ? -3.442 -7.440 7.005 1.00 96.25 70 LEU A O 1
ATOM 541 N N . TYR A 1 71 ? -1.378 -8.074 6.394 1.00 96.00 71 TYR A N 1
ATOM 542 C CA . TYR A 1 71 ? -1.281 -9.138 7.399 1.00 96.00 71 TYR A CA 1
ATOM 543 C C . TYR A 1 71 ? -1.434 -8.590 8.822 1.00 96.00 71 TYR A C 1
ATOM 545 O O . TYR A 1 71 ? -2.097 -9.201 9.650 1.00 96.00 71 TYR A O 1
ATOM 553 N N . ARG A 1 72 ? -0.845 -7.426 9.124 1.00 94.62 72 ARG A N 1
ATOM 554 C CA . ARG A 1 72 ? -1.023 -6.776 10.433 1.00 94.62 72 ARG A CA 1
ATOM 555 C C . ARG A 1 72 ? -2.449 -6.253 10.639 1.00 94.62 72 ARG A C 1
ATOM 557 O O . ARG A 1 72 ? -2.883 -6.166 11.782 1.00 94.62 72 ARG A O 1
ATOM 564 N N . PHE A 1 73 ? -3.138 -5.869 9.563 1.00 95.50 73 PHE A N 1
ATOM 565 C CA . PHE A 1 73 ? -4.481 -5.289 9.610 1.00 95.50 73 PHE A CA 1
ATOM 566 C C . PHE A 1 73 ? -5.533 -6.355 9.871 1.00 95.50 73 PHE A C 1
ATOM 568 O O . PHE A 1 73 ? -6.401 -6.166 10.720 1.00 95.50 73 PHE A O 1
ATOM 575 N N . ASP A 1 74 ? -5.421 -7.478 9.171 1.00 94.56 74 ASP A N 1
ATOM 576 C CA . ASP A 1 74 ? -6.294 -8.627 9.344 1.00 94.56 74 ASP A CA 1
ATOM 577 C C . ASP A 1 74 ? -5.518 -9.921 9.032 1.00 94.56 74 ASP A C 1
ATOM 579 O O . ASP A 1 74 ? -5.467 -10.359 7.878 1.00 94.56 74 ASP A O 1
ATOM 583 N N . PRO A 1 75 ? -4.909 -10.553 10.053 1.00 93.56 75 PRO A N 1
ATOM 584 C CA . PRO A 1 75 ? -4.165 -11.797 9.876 1.00 93.56 75 PRO A CA 1
ATOM 585 C C . PRO A 1 75 ? -5.033 -12.994 9.463 1.00 93.56 75 PRO A C 1
ATOM 587 O O . PRO A 1 75 ? -4.491 -14.003 9.018 1.00 93.56 75 PRO A O 1
ATOM 590 N N . GLN A 1 76 ? -6.356 -12.929 9.667 1.00 92.81 76 GLN A N 1
ATOM 591 C CA . GLN A 1 76 ? -7.280 -13.999 9.273 1.00 92.81 76 GLN A CA 1
ATOM 592 C C . GLN A 1 76 ? -7.559 -13.938 7.772 1.00 92.81 76 GLN A C 1
ATOM 594 O O . GLN A 1 76 ? -7.636 -14.971 7.109 1.00 92.81 76 GLN A O 1
ATOM 599 N N . ARG A 1 77 ? -7.683 -12.724 7.227 1.00 92.00 77 ARG A N 1
ATOM 600 C CA . ARG A 1 77 ? -7.950 -12.495 5.804 1.00 92.00 77 ARG A CA 1
ATOM 601 C C . ARG A 1 77 ? -6.690 -12.495 4.946 1.00 92.00 77 ARG A C 1
ATOM 603 O O . ARG A 1 77 ? -6.729 -12.978 3.815 1.00 92.00 77 ARG A O 1
ATOM 610 N N . TYR A 1 78 ? -5.588 -11.947 5.450 1.00 92.62 78 TYR A N 1
ATOM 611 C CA . TYR A 1 78 ? -4.349 -11.801 4.692 1.00 92.62 78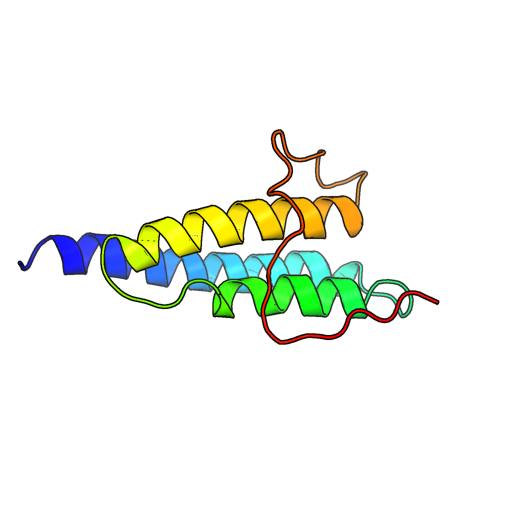 TYR A CA 1
ATOM 612 C C . TYR A 1 78 ? -3.275 -12.733 5.251 1.00 92.62 78 TYR A C 1
ATOM 614 O O . TYR A 1 78 ? -2.923 -12.612 6.423 1.00 92.62 78 TYR A O 1
ATOM 622 N N . PRO A 1 79 ? -2.721 -13.654 4.444 1.00 91.69 79 PRO A N 1
ATOM 623 C CA . PRO A 1 79 ? -1.691 -14.567 4.914 1.00 91.69 79 PRO A CA 1
ATOM 624 C C . PRO A 1 79 ? -0.377 -13.830 5.181 1.00 91.69 79 PRO A C 1
ATOM 626 O O . PRO A 1 79 ? -0.087 -12.781 4.600 1.00 91.69 79 PRO A O 1
ATOM 629 N N . ARG A 1 80 ? 0.462 -14.422 6.037 1.00 90.44 80 ARG A N 1
ATOM 630 C CA . ARG A 1 80 ? 1.803 -13.898 6.304 1.00 90.44 80 ARG A CA 1
ATOM 631 C C . ARG A 1 80 ? 2.608 -13.828 4.994 1.00 90.44 80 ARG A C 1
ATOM 633 O O . ARG A 1 80 ? 2.716 -14.850 4.312 1.00 90.44 80 ARG A O 1
ATOM 640 N N . PRO A 1 81 ? 3.220 -12.679 4.655 1.00 88.56 81 PRO A N 1
ATOM 641 C CA . PRO A 1 81 ? 4.059 -12.584 3.470 1.00 88.56 81 PRO A CA 1
ATOM 642 C C . PRO A 1 81 ? 5.268 -13.521 3.570 1.00 88.56 81 PRO A C 1
ATOM 644 O O . PRO A 1 81 ? 5.894 -13.635 4.623 1.00 88.56 81 PRO A O 1
ATOM 647 N N . ALA A 1 82 ? 5.614 -14.164 2.452 1.00 76.56 82 ALA A N 1
ATOM 648 C CA . ALA A 1 82 ? 6.696 -15.150 2.373 1.00 76.56 82 ALA A CA 1
ATOM 649 C C . ALA A 1 82 ? 8.106 -14.561 2.605 1.00 76.56 82 ALA A C 1
ATOM 651 O O . ALA A 1 82 ? 9.048 -15.309 2.847 1.00 76.56 82 ALA A O 1
ATOM 652 N N . ALA A 1 83 ? 8.258 -13.233 2.565 1.00 63.91 83 ALA A N 1
ATOM 653 C CA . ALA A 1 83 ? 9.492 -12.532 2.902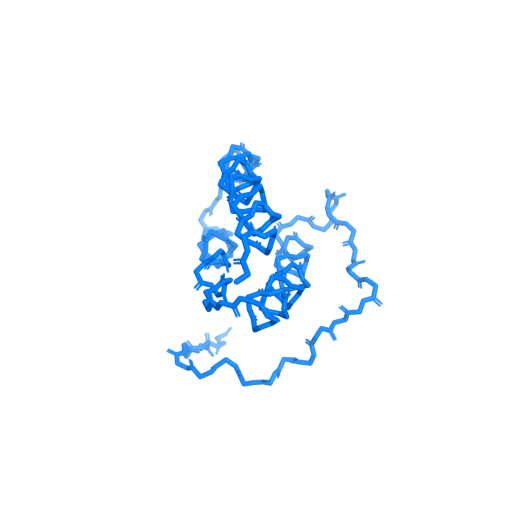 1.00 63.91 83 ALA A CA 1
ATOM 654 C C . ALA A 1 83 ? 9.164 -11.171 3.531 1.00 63.91 83 ALA A C 1
ATOM 656 O O . ALA A 1 83 ? 8.446 -10.367 2.937 1.00 63.91 83 ALA A O 1
ATOM 657 N N . ALA A 1 84 ? 9.695 -10.907 4.726 1.00 53.44 84 ALA A N 1
ATOM 658 C CA . ALA A 1 84 ? 9.654 -9.578 5.321 1.00 53.44 84 ALA A CA 1
ATOM 659 C C . ALA A 1 84 ? 10.763 -8.726 4.680 1.00 53.44 84 ALA A C 1
ATOM 661 O O . ALA A 1 84 ? 11.936 -9.092 4.811 1.00 53.44 84 ALA A O 1
ATOM 662 N N . PRO A 1 85 ? 10.464 -7.607 3.996 1.00 52.62 85 PRO A N 1
ATOM 663 C CA . PRO A 1 85 ? 11.509 -6.641 3.706 1.00 52.62 85 PRO A CA 1
ATOM 664 C C . PRO A 1 85 ? 12.013 -6.113 5.053 1.00 52.62 85 PRO A C 1
ATOM 666 O O . PRO A 1 85 ? 11.223 -5.711 5.908 1.00 52.62 85 PRO A O 1
ATOM 669 N N . VAL A 1 86 ? 13.327 -6.189 5.271 1.00 46.66 86 VAL A N 1
ATOM 670 C CA . VAL A 1 86 ? 13.988 -5.712 6.490 1.00 46.66 86 VAL A CA 1
ATOM 671 C C . VAL A 1 86 ? 13.480 -4.304 6.796 1.00 46.66 86 VAL A C 1
ATOM 673 O O . VAL A 1 86 ? 13.617 -3.396 5.977 1.00 46.66 86 VAL A O 1
ATOM 676 N N . ALA A 1 87 ? 12.863 -4.136 7.967 1.00 45.84 87 ALA A N 1
ATOM 677 C CA . ALA A 1 87 ? 12.422 -2.849 8.479 1.00 45.84 87 ALA A CA 1
ATOM 678 C C . ALA A 1 87 ? 13.653 -1.976 8.758 1.00 45.84 87 ALA A C 1
ATOM 680 O O . ALA A 1 87 ? 14.170 -1.920 9.868 1.00 45.84 87 ALA A O 1
ATOM 681 N N . GLY A 1 88 ? 14.160 -1.323 7.722 1.00 45.97 88 GLY A N 1
ATOM 682 C CA . GLY A 1 88 ? 15.312 -0.451 7.803 1.00 45.97 88 GLY A CA 1
ATOM 683 C C . GLY A 1 88 ? 15.253 0.547 6.667 1.00 45.97 88 GLY A C 1
ATOM 684 O O . GLY A 1 88 ? 15.435 0.182 5.514 1.00 45.97 88 GLY A O 1
ATOM 685 N N . GLN A 1 89 ? 15.034 1.813 7.021 1.00 40.91 89 GLN A N 1
ATOM 686 C CA . GLN A 1 89 ? 15.220 2.979 6.155 1.00 40.91 89 GLN A CA 1
ATOM 687 C C . GLN A 1 89 ? 14.033 3.407 5.277 1.00 40.91 89 GLN A C 1
ATOM 689 O O . GLN A 1 89 ? 14.179 3.726 4.102 1.00 40.91 89 GLN A O 1
ATOM 694 N N . LEU A 1 90 ? 12.869 3.602 5.899 1.00 46.22 90 LEU A N 1
ATOM 695 C CA . LEU A 1 90 ? 11.965 4.659 5.444 1.00 46.22 90 LEU A CA 1
ATOM 696 C C . LEU A 1 90 ? 12.437 5.974 6.075 1.00 46.22 90 LEU A C 1
ATOM 698 O O . LEU A 1 90 ? 12.159 6.265 7.238 1.00 46.22 90 LEU A O 1
ATOM 702 N N . ARG A 1 91 ? 13.218 6.756 5.319 1.00 45.53 91 ARG A N 1
ATOM 703 C CA . ARG A 1 91 ? 13.493 8.152 5.676 1.00 45.53 91 ARG A CA 1
ATOM 704 C C . ARG A 1 91 ? 12.150 8.883 5.798 1.00 45.53 91 ARG A C 1
ATOM 706 O O . ARG A 1 91 ? 11.457 9.036 4.801 1.00 45.53 91 ARG A O 1
ATOM 713 N N . GLY A 1 92 ? 11.827 9.367 6.999 1.00 41.22 92 GLY A N 1
ATOM 714 C CA . GLY A 1 92 ? 10.932 10.517 7.159 1.00 41.22 92 GLY A CA 1
ATOM 715 C C . GLY A 1 92 ? 9.620 10.340 7.923 1.00 41.22 92 GLY A C 1
ATOM 716 O O . GLY A 1 92 ? 8.874 11.310 7.967 1.00 41.22 92 GLY A O 1
ATOM 717 N N . ILE A 1 93 ? 9.322 9.204 8.565 1.00 46.97 93 ILE A N 1
ATOM 718 C CA . ILE A 1 93 ? 8.157 9.137 9.472 1.00 46.97 93 ILE A CA 1
ATOM 719 C C . ILE A 1 93 ? 8.543 8.463 10.790 1.00 46.97 93 ILE A C 1
ATOM 721 O O . ILE A 1 93 ? 9.029 7.334 10.821 1.00 46.97 93 ILE A O 1
ATOM 725 N N . ARG A 1 94 ? 8.365 9.199 11.890 1.00 34.50 94 ARG A N 1
ATOM 726 C CA . ARG A 1 94 ? 8.688 8.782 13.258 1.00 34.50 94 ARG A CA 1
ATOM 727 C C . ARG A 1 94 ? 7.568 7.868 13.765 1.00 34.50 94 ARG A C 1
ATOM 729 O O . ARG A 1 94 ? 6.514 8.356 14.157 1.00 34.50 94 ARG A O 1
ATOM 736 N N . VAL A 1 95 ? 7.788 6.554 13.762 1.00 43.34 95 VAL A N 1
ATOM 737 C CA . VAL A 1 95 ? 6.932 5.615 14.502 1.00 43.34 95 VAL A CA 1
ATOM 738 C C . VAL A 1 95 ? 7.355 5.686 15.967 1.00 43.34 95 VAL A C 1
ATOM 740 O O . VAL A 1 95 ? 8.387 5.139 16.347 1.00 43.34 95 VAL A O 1
ATOM 743 N N . VAL A 1 96 ? 6.600 6.419 16.782 1.00 45.47 96 VAL A N 1
ATOM 744 C CA . VAL A 1 96 ? 6.708 6.339 18.244 1.00 45.47 96 VAL A CA 1
ATOM 745 C C . VAL A 1 96 ? 5.888 5.129 18.678 1.00 45.47 96 VAL A C 1
ATOM 747 O O . VAL A 1 96 ? 4.661 5.153 18.603 1.00 45.47 96 VAL A O 1
ATOM 750 N N . ALA A 1 97 ? 6.581 4.055 19.052 1.00 39.91 97 ALA A N 1
ATOM 751 C CA . ALA A 1 97 ? 6.001 2.988 19.852 1.00 39.91 97 ALA A CA 1
ATOM 752 C C . ALA A 1 97 ? 5.824 3.522 21.281 1.00 39.91 97 ALA A C 1
ATOM 754 O O . ALA A 1 97 ? 6.770 4.070 21.850 1.00 39.91 97 ALA A O 1
ATOM 755 N N . GLY A 1 98 ? 4.605 3.415 21.800 1.00 39.88 98 GLY A N 1
ATOM 756 C CA . GLY A 1 98 ? 4.288 3.486 23.224 1.00 39.88 98 GLY A CA 1
ATOM 757 C C . GLY A 1 98 ? 3.806 2.120 23.675 1.00 39.88 98 GLY A C 1
ATOM 758 O O . GLY A 1 98 ? 3.285 1.388 22.799 1.00 39.88 98 GLY A O 1
#

Nearest PDB structures (foldseek):
  6l7p-assembly1_M  TM=3.158E-01  e=9.553E+00  Thermosynechococcus vestitus BP-1

Radius of gyration: 14.86 Å; Cα contacts (8 Å, |Δi|>4): 55; chains: 1; bounding box: 31×26×51 Å

Sequence (98 aa):
DVFGHTAERRMERALTGQYEARLDELLPALSAANIKLAIDIANVPQTMRGYGHVKIANVALARAREAELLYRFDPQRYPRPAAAPVAGQLRGIRVVAG

Solvent-accessible surface area (backbone atoms only — not comparable to full-atom values): 5995 Å² total; per-residue (Å²): 129,76,65,63,55,55,56,51,52,52,51,54,54,52,51,52,56,51,50,53,54,49,47,68,67,43,61,85,71,62,42,92,88,46,46,68,57,52,51,53,51,71,48,36,70,73,57,41,50,77,60,72,70,54,19,54,52,25,42,54,54,32,51,50,50,41,40,50,48,42,20,73,73,38,59,89,83,28,65,81,58,95,61,80,77,74,94,72,82,76,88,87,72,86,81,78,85,129

pLDDT: mean 83.35, std 18.59, range [34.5, 96.88]

Secondary structure (DSSP, 8-state):
--HHHHHHHHHHHHHHHHHHHHHHHHGGG--TTTHHHHHHHHHGGGG--SSHHHHHHHHHHHHHHHHHHHHHH-TTTSPPPSSPPPS---TT------

Foldseek 3Di:
DVVQVVVVVVVVVVVVVVLVVLCVVCVVVDDPVCVVLSVVLSCLVVQLDDGDPSNVVSVVVSVLVNLCSVCVRPVPPGPDDPDRDPPDDPPDDDDDDD